Protein AF-A0A2I4G9U3-F1 (afdb_monomer)

Nearest PDB structures (foldseek):
  8tqp-assembly1_F  TM=6.842E-01  e=2.349E-01  Human immunodeficiency virus 1
  6x63-assembly1_z  TM=5.452E-01  e=2.823E-01  Human immunodeficiency virus 1
  9d6d-assembly1_D  TM=4.319E-01  e=2.655E-01  Human immunodeficiency virus type 1 (NEW YORK-5 ISOLATE)
  3j3q-assembly1_gq  TM=4.863E-01  e=4.897E-01  Human immunodeficiency virus 1
  9d6c-assembly1_B  TM=4.439E-01  e=6.650E-01  HIV-1 M:B_HXB2R

Foldseek 3Di:
DVVVVVVVVVVFVVCVVCVLVPDDDPRNVVVVPDDPPPDDGPVRVVVVSCCVPVVVVLPQDDLCVLLVQAADPPHDPVNSVVVSVVNCVSHPDPPVVSSVVSVVNRYDPDD

Mean predicted aligned error: 13.03 Å

InterPro domains:
  IPR005162 Retrotransposon-derived protein PEG10, N-terminal capsid-like domain [PF03732] (18-108)

pLDDT: mean 81.07, std 11.31, range [52.5, 94.19]

Structure (mmCIF, N/CA/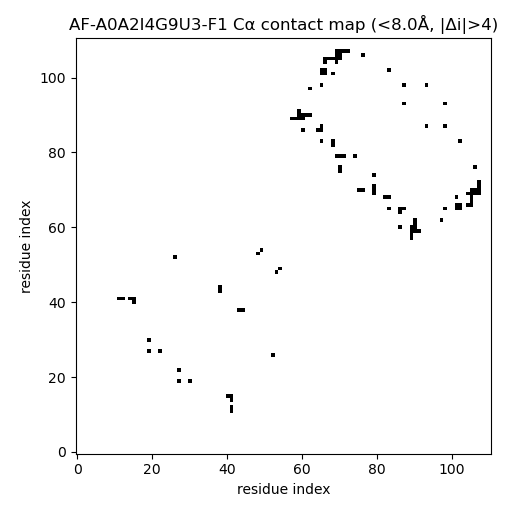C/O backbone):
data_AF-A0A2I4G9U3-F1
#
_entry.id   AF-A0A2I4G9U3-F1
#
loop_
_atom_site.group_PDB
_atom_site.id
_atom_site.type_symbol
_atom_site.label_atom_id
_atom_site.label_alt_id
_atom_site.label_comp_id
_atom_site.label_asym_id
_atom_site.label_entity_id
_atom_site.label_seq_id
_atom_site.pdbx_PDB_ins_code
_atom_site.Cartn_x
_atom_site.Cartn_y
_atom_site.Cartn_z
_atom_site.occupancy
_atom_site.B_iso_or_equiv
_atom_site.auth_seq_id
_atom_site.auth_comp_id
_atom_site.auth_asym_id
_atom_site.auth_atom_id
_atom_site.pdbx_PDB_model_num
ATOM 1 N N . MET A 1 1 ? -19.624 21.978 21.310 1.00 58.69 1 MET A N 1
ATOM 2 C CA . MET A 1 1 ? -18.462 21.106 21.023 1.00 58.69 1 MET A CA 1
ATOM 3 C C . MET A 1 1 ? -18.765 19.656 21.403 1.00 58.69 1 MET A C 1
ATOM 5 O O . MET A 1 1 ? -18.538 18.784 20.578 1.00 58.69 1 MET A O 1
ATOM 9 N N . GLU A 1 2 ? -19.398 19.409 22.556 1.00 61.69 2 GLU A N 1
ATOM 10 C CA . GLU A 1 2 ? -19.791 18.067 23.035 1.00 61.69 2 GLU A CA 1
ATOM 11 C C . GLU A 1 2 ? -20.721 17.279 22.101 1.00 61.69 2 GLU A C 1
ATOM 13 O O . GLU A 1 2 ? -20.438 16.126 21.806 1.00 61.69 2 GLU A O 1
ATOM 18 N N . ALA A 1 3 ? -21.756 17.908 21.530 1.00 63.44 3 ALA A N 1
ATOM 19 C CA . ALA A 1 3 ? -22.688 17.228 20.617 1.00 63.44 3 ALA A CA 1
ATOM 20 C C . ALA A 1 3 ? -22.028 16.648 19.345 1.00 63.44 3 ALA A C 1
ATOM 22 O O . ALA A 1 3 ? -22.567 15.744 18.714 1.00 63.44 3 ALA A O 1
ATOM 23 N N . ARG A 1 4 ? -20.859 17.173 18.942 1.00 62.28 4 ARG A N 1
ATOM 24 C CA . ARG A 1 4 ? -20.091 16.633 17.806 1.00 62.28 4 ARG A CA 1
ATOM 25 C C . ARG A 1 4 ? -19.211 15.459 18.229 1.00 62.28 4 ARG A C 1
ATOM 27 O O . ARG A 1 4 ? -19.021 14.556 17.426 1.00 62.28 4 ARG A O 1
ATOM 34 N N . LEU A 1 5 ? -18.701 15.461 19.461 1.00 64.94 5 LEU A N 1
ATOM 35 C CA . LEU A 1 5 ? -17.899 14.361 20.004 1.00 64.94 5 LEU A CA 1
ATOM 36 C C . LEU A 1 5 ? -18.768 13.113 20.203 1.00 64.94 5 LEU A C 1
ATOM 38 O O . LEU A 1 5 ? -18.422 12.054 19.685 1.00 64.94 5 LEU A O 1
ATOM 42 N N . THR A 1 6 ? -19.955 13.274 20.791 1.00 67.19 6 THR A N 1
ATOM 43 C CA . THR A 1 6 ? -20.912 12.175 20.998 1.00 67.19 6 THR A CA 1
ATOM 44 C C . THR A 1 6 ? -21.411 11.572 19.683 1.00 67.19 6 THR A C 1
ATOM 46 O O . THR A 1 6 ? -21.491 10.355 19.545 1.00 67.19 6 THR A O 1
ATOM 49 N N . ALA A 1 7 ? -21.672 12.394 18.661 1.00 67.38 7 ALA A N 1
ATOM 50 C CA . ALA A 1 7 ? -22.045 11.901 17.333 1.00 67.38 7 ALA A CA 1
ATOM 51 C C . ALA A 1 7 ? -20.917 11.092 16.656 1.00 67.38 7 ALA A C 1
ATOM 53 O O . ALA A 1 7 ? -21.184 10.101 15.975 1.00 67.38 7 ALA A O 1
ATOM 54 N N . MET A 1 8 ? -19.650 11.486 16.846 1.00 64.62 8 MET A N 1
ATOM 55 C CA . MET A 1 8 ? -18.499 10.748 16.311 1.00 64.62 8 MET A CA 1
ATOM 56 C C . MET A 1 8 ? -18.247 9.435 17.061 1.00 64.62 8 MET A C 1
ATOM 58 O O . MET A 1 8 ? -17.865 8.445 16.436 1.00 64.62 8 MET A O 1
ATOM 62 N N . GLU A 1 9 ? -18.479 9.402 18.371 1.00 67.94 9 GLU A N 1
ATOM 63 C CA . GLU A 1 9 ? -18.418 8.179 19.180 1.00 67.94 9 GLU A CA 1
ATOM 64 C C . GLU A 1 9 ? -19.508 7.187 18.767 1.00 67.94 9 GLU A C 1
ATOM 66 O O . GLU A 1 9 ? -19.198 6.026 18.497 1.00 67.94 9 GLU A O 1
ATOM 71 N N . GLN A 1 10 ? -20.743 7.662 18.574 1.00 68.19 10 GLN A N 1
ATOM 72 C CA . GLN A 1 10 ? -21.859 6.846 18.091 1.00 68.19 10 GLN A CA 1
ATOM 73 C C . GLN A 1 10 ? -21.552 6.218 16.720 1.00 68.19 10 GLN A C 1
ATOM 75 O O . GLN A 1 10 ? -21.757 5.023 16.505 1.00 68.19 10 GLN A O 1
ATOM 80 N N . GLN A 1 11 ? -20.999 7.007 15.791 1.00 72.94 11 GLN A N 1
ATOM 81 C CA . GLN A 1 11 ? -20.599 6.538 14.460 1.00 72.94 11 GLN A CA 1
ATOM 82 C C . GLN A 1 11 ? -19.526 5.437 14.544 1.00 72.94 11 GLN A C 1
ATOM 84 O O . GLN A 1 11 ? -19.558 4.466 13.784 1.00 72.94 11 GLN A O 1
ATOM 89 N N . ARG A 1 12 ? -18.570 5.574 15.471 1.00 74.19 12 ARG A N 1
ATOM 90 C CA . ARG A 1 12 ? -17.498 4.592 15.696 1.00 74.19 12 ARG A CA 1
ATOM 91 C C . ARG A 1 12 ? -18.020 3.310 16.334 1.00 74.19 12 ARG A C 1
ATOM 93 O O . ARG A 1 12 ? -17.580 2.230 15.943 1.00 74.19 12 ARG A O 1
ATOM 100 N N . GLU A 1 13 ? -18.969 3.410 17.260 1.00 75.00 13 GLU A N 1
ATOM 101 C CA . GLU A 1 13 ? -19.615 2.242 17.859 1.00 75.00 13 GLU A CA 1
ATOM 102 C C . GLU A 1 13 ? -20.394 1.439 16.806 1.00 75.00 13 GLU A C 1
ATOM 104 O O . GLU A 1 13 ? -20.232 0.218 16.698 1.00 75.00 13 GLU A O 1
ATOM 109 N N . VAL A 1 14 ? -21.176 2.127 15.966 1.00 81.00 14 VAL A N 1
ATOM 110 C CA . VAL A 1 14 ? -21.899 1.507 14.846 1.00 81.00 14 VAL A CA 1
ATOM 111 C C . VAL A 1 14 ? -20.923 0.834 13.878 1.00 81.00 14 VAL A C 1
ATOM 113 O O . VAL A 1 14 ? -21.153 -0.306 13.473 1.00 81.00 14 VAL A O 1
ATOM 116 N N . ALA A 1 15 ? -19.800 1.486 13.558 1.00 77.44 15 ALA A N 1
ATOM 117 C CA . ALA A 1 15 ? -18.767 0.910 12.701 1.00 77.44 15 ALA A CA 1
ATOM 118 C C . ALA A 1 15 ? -18.157 -0.372 13.297 1.00 77.44 15 ALA A C 1
ATOM 120 O O . ALA A 1 15 ? -18.030 -1.362 12.579 1.00 77.44 15 ALA A O 1
ATOM 121 N N . CYS A 1 16 ? -17.849 -0.403 14.599 1.00 76.75 16 CYS A N 1
ATOM 122 C CA . CYS A 1 16 ? -17.360 -1.605 15.288 1.00 76.75 16 CYS A CA 1
ATOM 123 C C . CYS A 1 16 ? -18.340 -2.777 15.196 1.00 76.75 16 CYS A C 1
ATOM 125 O O . CYS A 1 16 ? -17.933 -3.900 14.905 1.00 76.75 16 CYS A O 1
ATOM 127 N N . ARG A 1 17 ? -19.633 -2.526 15.430 1.00 79.69 17 ARG A N 1
ATOM 128 C CA . ARG A 1 17 ? -20.665 -3.575 15.396 1.00 79.69 17 ARG A CA 1
ATOM 129 C C . ARG A 1 17 ? -20.941 -4.067 13.976 1.00 79.69 17 ARG A C 1
ATOM 131 O O . ARG A 1 17 ? -21.197 -5.252 13.779 1.00 79.69 17 ARG A O 1
ATOM 138 N N . ALA A 1 18 ? -20.870 -3.177 12.988 1.00 84.94 18 ALA A N 1
ATOM 139 C CA . ALA A 1 18 ? -21.095 -3.519 11.589 1.00 84.94 18 ALA A CA 1
ATOM 140 C C . ALA A 1 18 ? -19.885 -4.207 10.940 1.00 84.94 18 ALA A C 1
ATOM 142 O O . ALA A 1 18 ? -20.059 -5.014 10.028 1.00 84.94 18 ALA A O 1
ATOM 143 N N . PHE A 1 19 ? -18.663 -3.923 11.402 1.00 83.88 19 PHE A N 1
ATOM 144 C CA . PHE A 1 19 ? -17.429 -4.3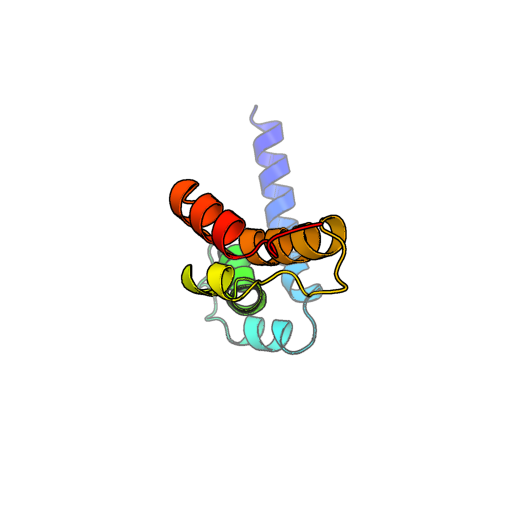92 10.770 1.00 83.88 19 PHE A CA 1
ATOM 145 C C . PHE A 1 19 ? -17.388 -5.909 10.522 1.00 83.88 19 PHE A C 1
ATOM 147 O O . PHE A 1 19 ? -17.173 -6.286 9.368 1.00 83.88 19 PHE A O 1
ATOM 154 N N . PRO A 1 20 ? -17.689 -6.793 11.497 1.00 84.31 20 PRO A N 1
ATOM 155 C CA . PRO A 1 20 ? -17.677 -8.242 11.281 1.00 84.31 20 PRO A CA 1
ATOM 156 C C . PRO A 1 20 ? -18.654 -8.699 10.192 1.00 84.31 20 PRO A C 1
ATOM 158 O O . PRO A 1 20 ? -18.379 -9.668 9.486 1.00 84.31 20 PRO A O 1
ATOM 161 N N . LEU A 1 21 ? -19.773 -7.984 10.021 1.00 87.31 21 LEU A N 1
ATOM 162 C CA . LEU A 1 21 ? -20.803 -8.291 9.025 1.00 87.31 21 LEU A CA 1
ATOM 163 C C . LEU A 1 21 ? -20.3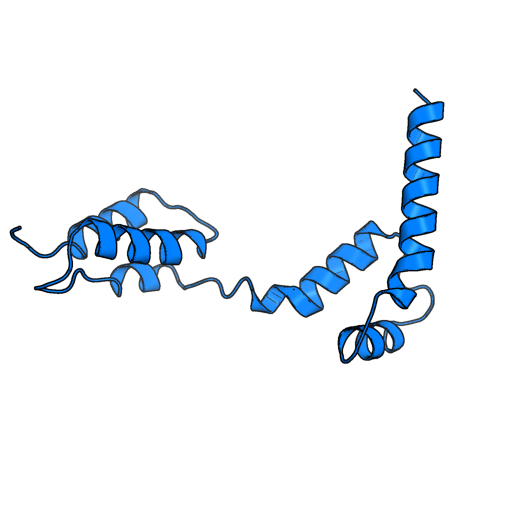35 -7.984 7.597 1.00 87.31 21 LEU A C 1
ATOM 165 O O . LEU A 1 21 ? -20.839 -8.567 6.639 1.00 87.31 21 LEU A O 1
ATOM 169 N N . THR A 1 22 ? -19.361 -7.085 7.444 1.00 86.62 22 THR A N 1
ATOM 170 C CA . THR A 1 22 ? -18.796 -6.731 6.134 1.00 86.62 22 TH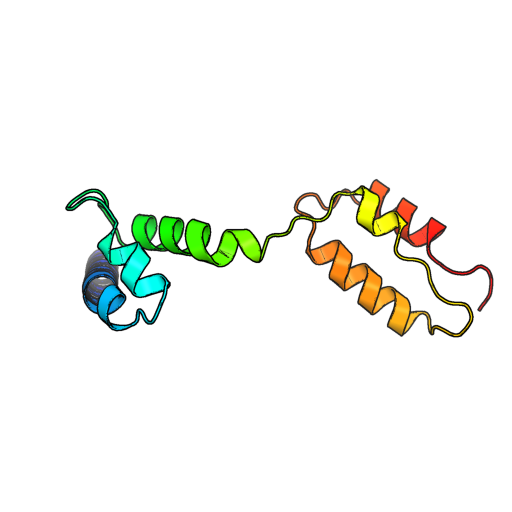R A CA 1
ATOM 171 C C . THR A 1 22 ? -17.717 -7.712 5.662 1.00 86.62 22 THR A C 1
ATOM 173 O O . THR A 1 22 ? -17.377 -7.731 4.476 1.00 86.62 22 THR A O 1
ATOM 176 N N . LEU A 1 23 ? -17.179 -8.546 6.560 1.00 89.56 23 LEU A N 1
ATOM 177 C CA . LEU A 1 23 ? -16.052 -9.427 6.262 1.00 89.56 23 LEU A CA 1
ATOM 178 C C . LEU A 1 23 ? -16.486 -10.686 5.502 1.00 89.56 23 LEU A C 1
ATOM 180 O O . LEU A 1 23 ? -17.453 -11.364 5.850 1.00 89.56 23 LEU A O 1
ATOM 184 N N . LYS A 1 24 ? -15.701 -11.054 4.486 1.00 87.25 24 LYS A N 1
ATOM 185 C CA . LYS A 1 24 ? -15.884 -12.270 3.679 1.00 87.25 24 LYS A CA 1
ATOM 186 C C . LYS A 1 24 ? -14.571 -13.049 3.575 1.00 87.25 24 LYS A C 1
ATOM 188 O O . LYS A 1 24 ? -13.491 -12.470 3.682 1.00 87.25 24 LYS A O 1
ATOM 193 N N . GLY A 1 25 ? -14.662 -14.361 3.351 1.00 90.31 25 GLY A N 1
ATOM 194 C CA . GLY A 1 25 ? -13.498 -15.227 3.121 1.00 90.31 25 GLY A CA 1
ATOM 195 C C . GLY A 1 25 ? -12.444 -15.144 4.232 1.00 90.31 25 GLY A C 1
ATOM 196 O O . GLY A 1 25 ? -12.778 -15.177 5.417 1.00 90.31 25 GLY A O 1
ATOM 197 N N . LEU A 1 26 ? -11.173 -14.999 3.840 1.00 88.25 26 LEU A N 1
ATOM 198 C CA . LEU A 1 26 ? -10.017 -14.965 4.749 1.00 88.25 26 LEU A CA 1
ATOM 199 C C . LEU A 1 26 ? -10.097 -13.855 5.805 1.00 88.25 26 LEU A C 1
ATOM 201 O O . LEU A 1 26 ? -9.640 -14.052 6.925 1.00 88.25 26 LEU A O 1
ATOM 205 N N . ALA A 1 27 ? -10.723 -12.721 5.482 1.00 89.06 27 ALA A N 1
ATOM 206 C CA . ALA A 1 27 ? -10.916 -11.632 6.435 1.00 89.06 27 ALA A CA 1
ATOM 207 C C . ALA A 1 27 ? -11.827 -12.029 7.602 1.00 89.06 27 ALA A C 1
ATOM 209 O O . ALA A 1 27 ? -11.559 -11.671 8.747 1.00 89.06 27 ALA A O 1
ATOM 210 N N . ARG A 1 28 ? -12.875 -12.814 7.327 1.00 90.75 28 ARG A N 1
ATOM 211 C CA . ARG A 1 28 ? -13.797 -13.309 8.356 1.00 90.75 28 ARG A CA 1
ATOM 212 C C . ARG A 1 28 ? -13.138 -14.367 9.242 1.00 90.75 28 ARG A C 1
ATOM 214 O O . ARG A 1 28 ? -13.318 -14.330 10.453 1.00 90.75 28 ARG A O 1
ATOM 221 N N . VAL A 1 29 ? -12.367 -15.278 8.642 1.00 90.38 29 VAL A N 1
ATOM 222 C CA . VAL A 1 29 ? -11.611 -16.308 9.379 1.00 90.38 29 VAL A CA 1
ATOM 223 C C . VAL A 1 29 ? -10.574 -15.660 10.295 1.00 90.38 29 VAL A C 1
ATOM 225 O O . VAL A 1 29 ? -10.517 -15.984 11.475 1.00 90.38 29 VAL A O 1
ATOM 228 N N . TRP A 1 30 ? -9.814 -14.692 9.775 1.00 91.31 30 TRP A N 1
ATOM 229 C CA . TRP A 1 30 ? -8.856 -13.922 10.565 1.00 91.31 30 TRP A CA 1
ATOM 230 C C . TRP A 1 30 ? -9.524 -13.209 11.740 1.00 91.31 30 TRP A C 1
ATOM 232 O O . TRP A 1 30 ? -9.067 -13.349 12.870 1.00 91.31 30 TRP A O 1
ATOM 242 N N . PHE A 1 31 ? -10.633 -12.502 11.506 1.00 88.94 31 PHE A N 1
ATOM 243 C CA . PHE A 1 31 ? -11.329 -11.795 12.579 1.00 88.94 31 PHE A CA 1
ATOM 244 C C . PHE A 1 31 ? -11.815 -12.752 13.680 1.00 88.94 31 PHE A C 1
ATOM 246 O O . PHE A 1 31 ? -11.715 -12.428 14.857 1.00 88.94 31 PHE A O 1
ATOM 253 N N . GLY A 1 32 ? -12.272 -13.956 13.315 1.00 88.81 32 GLY A N 1
ATOM 254 C CA . GLY A 1 32 ? -12.646 -14.996 14.281 1.00 88.81 32 GLY A CA 1
ATOM 255 C C . GLY A 1 32 ? -11.471 -15.628 15.039 1.00 88.81 32 GLY A C 1
ATOM 256 O O . GLY A 1 32 ? -11.699 -16.286 16.047 1.00 88.81 32 GLY A O 1
ATOM 257 N N . SER A 1 33 ? -10.233 -15.437 14.575 1.00 89.56 33 SER A N 1
ATOM 258 C CA . SER A 1 33 ? -9.020 -15.928 15.248 1.00 89.56 33 SER A CA 1
ATOM 259 C C . SER A 1 33 ? -8.452 -14.952 16.285 1.00 89.56 33 SER A C 1
ATOM 261 O O . SER A 1 33 ? -7.543 -15.311 17.030 1.00 89.56 33 SER A O 1
ATOM 263 N N . LEU A 1 34 ? -8.971 -13.721 16.332 1.00 89.25 34 LEU A N 1
ATOM 264 C CA . LEU A 1 34 ? -8.544 -12.707 17.291 1.00 89.25 34 LEU A CA 1
ATOM 265 C C . LEU A 1 34 ? -8.970 -13.097 18.711 1.00 89.25 34 LEU A C 1
ATOM 267 O O . LEU A 1 34 ? -10.081 -13.583 18.933 1.00 89.25 34 LEU A O 1
ATOM 271 N N . THR A 1 35 ? -8.094 -12.848 19.683 1.00 88.94 35 THR A N 1
ATOM 272 C CA . THR A 1 35 ? -8.389 -13.111 21.092 1.00 88.94 35 THR A CA 1
ATOM 273 C C . THR A 1 35 ? -9.596 -12.274 21.542 1.00 88.94 35 THR A C 1
ATOM 275 O O . THR A 1 35 ? -9.625 -11.060 21.329 1.00 88.94 35 THR A O 1
ATOM 278 N N . PRO A 1 36 ? -10.609 -12.873 22.193 1.00 85.00 36 PRO A N 1
ATOM 279 C CA . PRO A 1 36 ? -11.746 -12.114 22.697 1.00 85.00 36 PRO A CA 1
ATOM 280 C C . PRO A 1 36 ? -11.299 -10.997 23.647 1.00 85.00 36 PRO A C 1
ATOM 282 O O . PRO A 1 36 ? -10.505 -11.243 24.553 1.00 85.00 36 PRO A O 1
ATOM 285 N N . ARG A 1 37 ? -11.862 -9.793 23.480 1.00 82.38 37 ARG A N 1
ATOM 286 C CA . ARG A 1 37 ? -11.540 -8.588 24.276 1.00 82.38 37 ARG A CA 1
ATOM 287 C C . ARG A 1 37 ? -10.097 -8.079 24.124 1.00 82.38 37 ARG A C 1
ATOM 289 O O . ARG A 1 37 ? -9.617 -7.389 25.009 1.00 82.38 37 ARG A O 1
ATOM 296 N N . SER A 1 38 ? -9.407 -8.402 23.029 1.00 84.12 38 SER A N 1
ATOM 297 C CA . SER A 1 38 ? -8.059 -7.876 22.754 1.00 84.12 38 SER A CA 1
ATOM 298 C C . SER A 1 38 ? -8.036 -6.594 21.917 1.00 84.12 38 SER A C 1
ATOM 300 O O . SER A 1 38 ? -6.982 -6.241 21.403 1.00 84.12 38 SER A O 1
ATOM 302 N N . ILE A 1 39 ? -9.192 -5.983 21.657 1.00 84.25 39 ILE A N 1
ATOM 303 C CA . ILE A 1 39 ? -9.322 -4.794 20.812 1.00 84.25 39 ILE A CA 1
ATOM 304 C C . ILE A 1 39 ? -10.227 -3.816 21.541 1.00 84.25 39 ILE A C 1
ATOM 306 O O . ILE A 1 39 ? -11.412 -4.100 21.735 1.00 84.25 39 ILE A O 1
ATOM 310 N N . ASP A 1 40 ? -9.673 -2.659 21.876 1.00 82.75 40 ASP A N 1
ATOM 311 C CA . ASP A 1 40 ? -10.339 -1.660 22.710 1.00 82.75 40 ASP A CA 1
ATOM 312 C C . ASP A 1 40 ? -11.015 -0.565 21.875 1.00 82.75 40 ASP A C 1
ATOM 314 O O . ASP A 1 40 ? -11.812 0.227 22.380 1.00 82.75 40 ASP A O 1
ATOM 318 N N . SER A 1 41 ? -10.727 -0.497 20.568 1.00 83.44 41 SER A N 1
ATOM 319 C CA . SER A 1 41 ? -11.323 0.510 19.688 1.00 83.44 41 SER A CA 1
ATOM 320 C C . SER A 1 41 ? -11.414 0.097 18.218 1.00 83.44 41 SER A C 1
ATOM 322 O O . SER A 1 41 ? -10.632 -0.707 17.710 1.00 83.44 41 SER A O 1
ATOM 324 N N . PHE A 1 42 ? -12.319 0.753 17.480 1.00 83.00 42 PHE A N 1
ATOM 325 C CA . PHE A 1 42 ? -12.384 0.626 16.020 1.00 83.00 42 PHE A CA 1
ATOM 326 C C . PHE A 1 42 ? -11.064 1.016 15.339 1.00 83.00 42 PHE A C 1
ATOM 328 O O . PHE A 1 42 ? -10.704 0.453 14.310 1.00 83.00 42 PHE A O 1
ATOM 335 N N . GLY A 1 43 ? -10.343 1.996 15.896 1.00 85.12 43 GLY A N 1
ATOM 336 C CA . GLY A 1 43 ? -9.067 2.451 15.342 1.00 85.12 43 GLY A CA 1
ATOM 337 C C . GLY A 1 43 ? -7.994 1.365 15.400 1.00 85.12 43 GLY A C 1
ATOM 338 O O . GLY A 1 43 ? -7.284 1.147 14.421 1.00 85.12 43 GLY A O 1
ATOM 339 N N . GLU A 1 44 ? -7.927 0.645 16.517 1.00 86.25 44 GLU A N 1
ATOM 340 C CA . GLU A 1 44 ? -7.036 -0.502 16.690 1.00 86.25 44 GLU A CA 1
ATOM 341 C C . GLU A 1 44 ? -7.418 -1.656 15.755 1.00 86.25 44 GLU A C 1
ATOM 343 O O . GLU A 1 44 ? -6.562 -2.181 15.040 1.00 86.25 44 GLU A O 1
ATOM 348 N N . LEU A 1 45 ? -8.716 -1.972 15.660 1.00 87.06 45 LEU A N 1
ATOM 349 C CA . LEU A 1 45 ? -9.231 -2.968 14.719 1.00 87.06 45 LEU A CA 1
ATOM 350 C C . LEU A 1 45 ? -8.865 -2.641 13.269 1.00 87.06 45 LEU A C 1
ATOM 352 O O . LEU A 1 45 ? -8.394 -3.507 12.529 1.00 87.06 45 LEU A O 1
ATOM 356 N N . ALA A 1 46 ? -9.069 -1.387 12.864 1.00 85.81 46 ALA A N 1
ATOM 357 C CA . ALA A 1 46 ? -8.708 -0.916 11.539 1.00 85.81 46 ALA A CA 1
ATOM 358 C C . ALA A 1 46 ? -7.199 -1.066 11.316 1.00 85.81 46 ALA A C 1
ATOM 360 O O . ALA A 1 46 ? -6.794 -1.634 10.309 1.00 85.81 46 ALA A O 1
ATOM 361 N N . CYS A 1 47 ? -6.357 -0.646 12.263 1.00 85.81 47 CYS A N 1
ATOM 362 C CA . CYS A 1 47 ? -4.904 -0.782 12.147 1.00 85.81 47 CYS A CA 1
ATOM 363 C C . CYS A 1 47 ? -4.463 -2.246 11.959 1.00 85.81 47 CYS A C 1
ATOM 365 O O . CYS A 1 47 ? -3.684 -2.547 11.048 1.00 85.81 47 CYS A O 1
ATOM 367 N N . LEU A 1 48 ? -5.011 -3.169 12.755 1.00 88.44 48 LEU A N 1
ATOM 368 C CA . LEU A 1 48 ? -4.742 -4.604 12.645 1.00 88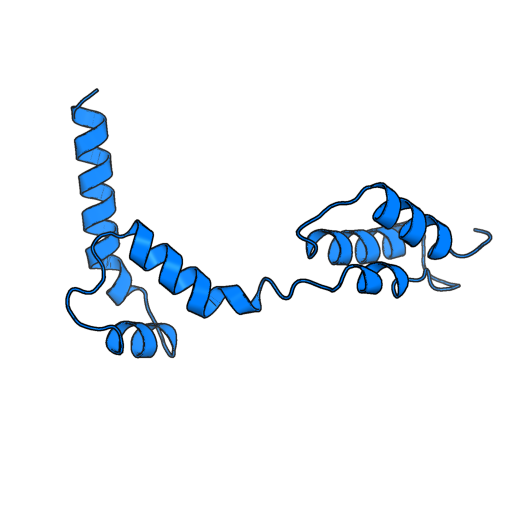.44 48 LEU A CA 1
ATOM 369 C C . LEU A 1 48 ? -5.205 -5.171 11.301 1.00 88.44 48 LEU A C 1
ATOM 371 O O . LEU A 1 48 ? -4.451 -5.882 10.640 1.00 88.44 48 LEU A O 1
ATOM 375 N N . PHE A 1 49 ? -6.408 -4.809 10.854 1.00 87.19 49 PHE A N 1
ATOM 376 C CA . PHE A 1 49 ? -6.941 -5.240 9.565 1.00 87.19 49 PHE A CA 1
ATOM 377 C C . PHE A 1 49 ? -6.083 -4.740 8.396 1.00 87.19 49 PHE A C 1
ATOM 379 O O . PHE A 1 49 ? -5.738 -5.503 7.492 1.00 87.19 49 PHE A O 1
ATOM 386 N N . LEU A 1 50 ? -5.694 -3.463 8.419 1.00 85.56 50 LEU A N 1
ATOM 387 C CA . LEU A 1 50 ? -4.823 -2.871 7.408 1.00 85.56 50 LEU A CA 1
ATOM 388 C C . LEU A 1 50 ? -3.424 -3.500 7.440 1.00 85.56 50 LEU A C 1
ATOM 390 O O . LEU A 1 50 ? -2.842 -3.741 6.386 1.00 85.56 50 LEU A O 1
ATOM 394 N N . THR A 1 51 ? -2.897 -3.836 8.613 1.00 84.62 51 THR A N 1
ATOM 395 C CA . THR A 1 51 ? -1.619 -4.551 8.726 1.00 84.62 51 THR A CA 1
ATOM 396 C C . THR A 1 51 ? -1.736 -5.960 8.151 1.00 84.62 51 THR A C 1
ATOM 398 O O . THR A 1 51 ? -0.947 -6.336 7.293 1.00 84.62 51 THR A O 1
ATOM 401 N N . GLN A 1 52 ? -2.766 -6.718 8.519 1.00 85.75 52 GLN A N 1
ATOM 402 C CA . GLN A 1 52 ? -2.951 -8.091 8.052 1.00 85.75 52 GLN A CA 1
ATOM 403 C C . GLN A 1 52 ? -3.193 -8.177 6.535 1.00 85.75 52 GLN A C 1
ATOM 405 O O . GLN A 1 52 ? -2.617 -9.028 5.859 1.00 85.75 52 GLN A O 1
ATOM 410 N N . PHE A 1 53 ? -4.054 -7.310 5.992 1.00 81.50 53 PHE A N 1
ATOM 411 C CA . PHE A 1 53 ? -4.546 -7.425 4.613 1.00 81.50 53 PHE A CA 1
ATOM 412 C C . PHE A 1 53 ? -3.965 -6.392 3.646 1.00 81.50 53 PHE A C 1
ATOM 414 O O . PHE A 1 53 ? -4.059 -6.580 2.433 1.00 81.50 53 PHE A O 1
ATOM 421 N N . MET A 1 54 ? -3.349 -5.314 4.139 1.00 75.19 54 MET A N 1
ATOM 422 C CA . MET A 1 54 ? -2.693 -4.306 3.297 1.00 75.19 54 MET A CA 1
ATOM 423 C C . MET A 1 54 ? -1.176 -4.223 3.470 1.00 75.19 54 MET A C 1
ATOM 425 O O . MET A 1 54 ? -0.549 -3.543 2.654 1.00 75.19 54 MET A O 1
ATOM 429 N N . ALA A 1 55 ? -0.546 -4.946 4.408 1.00 59.22 55 ALA A N 1
ATOM 430 C CA . ALA A 1 55 ? 0.922 -5.041 4.433 1.00 59.22 55 ALA A CA 1
ATOM 431 C C . ALA A 1 55 ? 1.493 -5.602 3.117 1.00 59.22 55 ALA A C 1
ATOM 433 O O . ALA A 1 55 ? 2.596 -5.239 2.719 1.00 59.22 55 ALA A O 1
ATOM 434 N N . SER A 1 56 ? 0.712 -6.390 2.370 1.00 52.50 56 SER A N 1
ATOM 435 C CA . SER A 1 56 ? 1.074 -6.868 1.030 1.00 52.50 56 SER A CA 1
ATOM 436 C C . SER A 1 56 ? 1.005 -5.795 -0.067 1.00 52.50 56 SER A C 1
ATOM 438 O O . SER A 1 56 ? 1.652 -5.956 -1.100 1.00 52.50 56 SER A O 1
ATOM 440 N N . ARG A 1 57 ? 0.266 -4.690 0.132 1.00 52.66 57 ARG A N 1
ATOM 441 C CA . ARG A 1 57 ? 0.193 -3.566 -0.825 1.00 52.66 57 ARG A CA 1
ATOM 442 C C . ARG A 1 57 ? 1.299 -2.535 -0.638 1.00 52.66 57 ARG A C 1
ATOM 444 O O . ARG A 1 57 ? 1.599 -1.801 -1.571 1.00 52.66 57 ARG A O 1
ATOM 451 N N . ARG A 1 58 ? 1.963 -2.534 0.517 1.00 55.06 58 ARG A N 1
ATOM 452 C CA . ARG A 1 58 ? 3.256 -1.869 0.717 1.00 55.06 58 ARG A CA 1
ATOM 453 C C . ARG A 1 58 ? 4.394 -2.862 0.490 1.00 55.06 58 ARG A C 1
ATOM 455 O O . ARG A 1 58 ? 5.273 -2.997 1.340 1.00 55.06 58 ARG A O 1
ATOM 462 N N . ARG A 1 59 ? 4.423 -3.546 -0.663 1.00 54.25 59 ARG A N 1
ATOM 463 C CA . ARG A 1 59 ? 5.703 -4.074 -1.158 1.00 54.25 59 ARG A CA 1
ATOM 464 C C . ARG A 1 59 ? 6.581 -2.866 -1.465 1.00 54.25 59 ARG A C 1
ATOM 466 O O . ARG A 1 59 ? 6.539 -2.310 -2.553 1.00 54.25 59 ARG A O 1
ATOM 473 N N . ARG A 1 60 ? 7.281 -2.419 -0.428 1.00 62.91 60 ARG A N 1
ATOM 474 C CA . ARG A 1 60 ? 8.281 -1.366 -0.464 1.00 62.91 60 ARG A CA 1
ATOM 475 C C . ARG A 1 60 ? 9.395 -1.877 -1.363 1.00 62.91 60 ARG A C 1
ATOM 477 O O . ARG A 1 60 ? 10.089 -2.826 -0.994 1.00 62.91 60 ARG A O 1
ATOM 484 N N . GLY A 1 61 ? 9.517 -1.302 -2.552 1.00 63.97 61 GLY A N 1
ATOM 485 C CA . GLY A 1 61 ? 10.674 -1.548 -3.397 1.00 63.97 61 GLY A CA 1
ATOM 486 C C . GLY A 1 61 ? 11.934 -1.064 -2.670 1.00 63.97 61 GLY A C 1
ATOM 487 O O . GLY A 1 61 ? 11.910 0.016 -2.068 1.00 63.97 61 GLY A O 1
ATOM 488 N N . PRO A 1 62 ? 13.038 -1.831 -2.661 1.00 71.81 62 PRO A N 1
ATOM 489 C CA . PRO A 1 62 ? 14.335 -1.300 -2.260 1.00 71.81 62 PRO A CA 1
ATOM 490 C C . PRO A 1 62 ? 14.652 -0.045 -3.077 1.00 71.81 62 PRO A C 1
ATOM 492 O O . PRO A 1 62 ? 14.335 -0.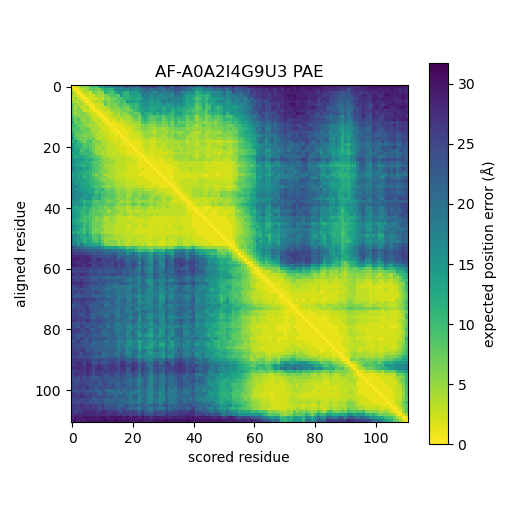005 -4.257 1.00 71.81 62 PRO A O 1
ATOM 495 N N . LYS A 1 63 ? 15.362 0.946 -2.523 1.00 72.56 63 LYS A N 1
ATOM 496 C CA . LYS A 1 63 ? 15.749 2.153 -3.292 1.00 72.56 63 LYS A CA 1
ATOM 497 C C . LYS A 1 63 ? 16.515 1.841 -4.585 1.00 72.56 63 LYS A C 1
ATOM 499 O O . LYS A 1 63 ? 16.477 2.616 -5.535 1.00 72.56 63 LYS A O 1
ATOM 504 N N . ALA A 1 64 ? 17.184 0.689 -4.616 1.00 79.44 64 ALA A N 1
ATOM 505 C CA . ALA A 1 64 ? 17.862 0.159 -5.788 1.00 79.44 64 ALA A CA 1
ATOM 506 C C . ALA A 1 64 ? 16.911 -0.187 -6.955 1.00 79.44 64 ALA A C 1
ATOM 508 O O . ALA A 1 64 ? 17.367 -0.219 -8.095 1.00 79.44 64 ALA A O 1
ATOM 509 N N . SER A 1 65 ? 15.611 -0.407 -6.715 1.00 83.38 65 SER A N 1
ATOM 510 C CA . SER A 1 65 ? 14.650 -0.771 -7.765 1.00 83.38 65 SER A CA 1
ATOM 511 C C . SER A 1 65 ? 14.467 0.342 -8.797 1.00 83.38 65 SER A C 1
ATOM 513 O O . SER A 1 65 ? 14.366 0.046 -9.985 1.00 83.38 65 SER A O 1
ATOM 515 N N . LEU A 1 66 ? 14.565 1.619 -8.403 1.00 86.88 66 LEU A N 1
ATOM 516 C CA . LEU A 1 66 ? 14.521 2.744 -9.349 1.00 86.88 66 LEU A CA 1
ATOM 517 C C . LEU A 1 66 ? 15.631 2.691 -10.401 1.00 86.88 66 LEU A C 1
ATOM 519 O O . LEU A 1 66 ? 15.403 3.066 -11.546 1.00 86.88 66 LEU A O 1
ATOM 523 N N . PHE A 1 67 ? 16.820 2.200 -10.042 1.00 88.62 67 PHE A N 1
ATOM 524 C CA . PHE A 1 67 ? 17.951 2.116 -10.972 1.00 88.62 67 PHE A CA 1
ATOM 525 C C . PHE A 1 67 ? 17.761 1.037 -12.041 1.00 88.62 67 PHE A C 1
ATOM 527 O O . PHE A 1 67 ? 18.448 1.069 -13.066 1.00 88.62 67 PHE A O 1
ATOM 534 N N . THR A 1 68 ? 16.831 0.106 -11.816 1.00 89.38 68 THR A N 1
ATOM 535 C CA . THR A 1 68 ? 16.472 -0.939 -12.785 1.00 89.38 68 THR A CA 1
ATOM 536 C C . THR A 1 68 ? 15.517 -0.430 -13.865 1.00 89.38 68 THR A C 1
ATOM 538 O O . THR A 1 68 ? 15.401 -1.048 -14.922 1.00 89.38 68 THR A O 1
ATOM 541 N N . ILE A 1 69 ? 14.864 0.717 -13.644 1.00 91.06 69 ILE A N 1
ATOM 542 C CA . ILE A 1 69 ? 13.967 1.326 -14.623 1.00 91.06 69 ILE A CA 1
ATOM 543 C C . ILE A 1 69 ? 14.807 2.103 -15.637 1.00 91.06 69 ILE A C 1
ATOM 545 O O . ILE A 1 69 ? 15.284 3.203 -15.366 1.00 91.06 69 ILE A O 1
ATOM 549 N N . LYS A 1 70 ? 14.991 1.510 -16.817 1.00 92.62 70 LYS A N 1
ATOM 550 C CA . LYS A 1 70 ? 15.623 2.142 -17.981 1.00 92.62 70 LYS A CA 1
ATOM 551 C C . LYS A 1 70 ? 14.580 2.420 -19.057 1.00 92.62 70 LYS A C 1
ATOM 553 O O . LYS A 1 70 ? 13.638 1.634 -19.216 1.00 92.62 70 LYS A O 1
ATOM 558 N N . GLN A 1 71 ? 14.745 3.529 -19.764 1.00 93.56 71 GLN A N 1
ATOM 559 C CA . GLN A 1 71 ? 13.998 3.829 -20.976 1.00 93.56 71 GLN A CA 1
ATOM 560 C C . GLN A 1 71 ? 14.407 2.833 -22.064 1.00 93.56 71 GLN A C 1
ATOM 562 O O . GLN A 1 71 ? 15.598 2.605 -22.276 1.00 93.56 71 GLN A O 1
ATOM 567 N N . GLY A 1 72 ? 13.422 2.206 -22.706 1.00 90.81 72 GLY A N 1
ATOM 568 C CA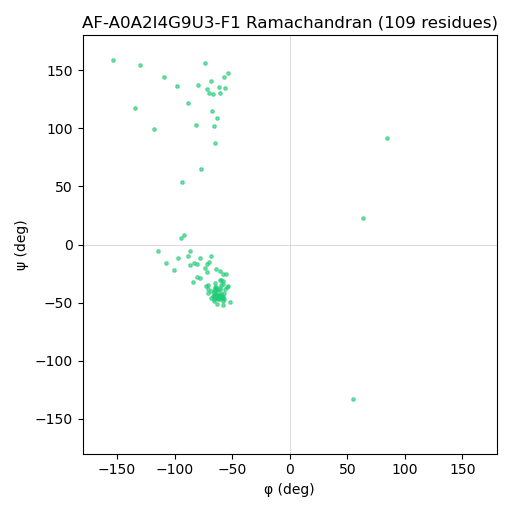 . GLY A 1 72 ? 13.666 1.371 -23.885 1.00 90.81 72 GLY A CA 1
ATOM 569 C C . GLY A 1 72 ? 13.990 2.214 -25.121 1.00 90.81 72 GLY A C 1
ATOM 570 O O . GLY A 1 72 ? 13.573 3.366 -25.196 1.00 90.81 72 GLY A O 1
ATOM 571 N N . GLU A 1 73 ? 14.687 1.634 -26.097 1.00 87.81 73 GLU A N 1
ATOM 572 C CA . GLU A 1 73 ? 15.097 2.321 -27.335 1.00 87.81 73 GLU A CA 1
ATOM 573 C C . GLU A 1 73 ? 13.897 2.899 -28.113 1.00 87.81 73 GLU A C 1
ATOM 575 O O . GLU A 1 73 ? 13.921 4.059 -28.514 1.00 87.81 73 GLU A O 1
ATOM 580 N N . ASP A 1 74 ? 12.797 2.145 -28.198 1.00 90.19 74 ASP A N 1
ATOM 581 C CA . ASP A 1 74 ? 11.544 2.570 -28.846 1.00 90.19 74 ASP A CA 1
ATOM 582 C C . ASP A 1 74 ? 10.516 3.169 -27.867 1.00 90.19 74 ASP A C 1
ATOM 584 O O . ASP A 1 74 ? 9.357 3.428 -28.210 1.00 90.19 74 ASP A O 1
ATOM 588 N N . GLU A 1 75 ? 10.890 3.354 -26.600 1.00 91.31 75 GLU A N 1
ATOM 589 C CA . GLU A 1 75 ? 9.968 3.842 -25.585 1.00 91.31 75 GLU A CA 1
ATOM 590 C C . GLU A 1 75 ? 9.958 5.371 -25.539 1.00 91.31 75 GLU A C 1
ATOM 592 O O . GLU A 1 75 ? 10.954 6.025 -25.220 1.00 91.31 75 GLU A O 1
ATOM 597 N N . SER A 1 76 ? 8.780 5.961 -25.754 1.00 93.00 76 SER A N 1
ATOM 598 C CA . SER A 1 76 ? 8.604 7.400 -25.544 1.00 93.00 76 SER A CA 1
ATOM 599 C C . SER A 1 76 ? 8.964 7.811 -24.111 1.00 93.00 76 SER A C 1
ATOM 601 O O . SER A 1 76 ? 8.615 7.131 -23.140 1.00 93.00 76 SER A O 1
ATOM 603 N N . LEU A 1 77 ? 9.550 9.000 -23.957 1.00 91.62 77 LEU A N 1
ATOM 604 C CA . LEU A 1 77 ? 9.895 9.553 -22.644 1.00 91.62 77 LEU A CA 1
ATOM 605 C C . LEU A 1 77 ? 8.690 9.586 -21.686 1.00 91.62 77 LEU A C 1
ATOM 607 O O . LEU A 1 77 ? 8.823 9.329 -20.492 1.00 91.62 77 LEU A O 1
ATOM 611 N N . LYS A 1 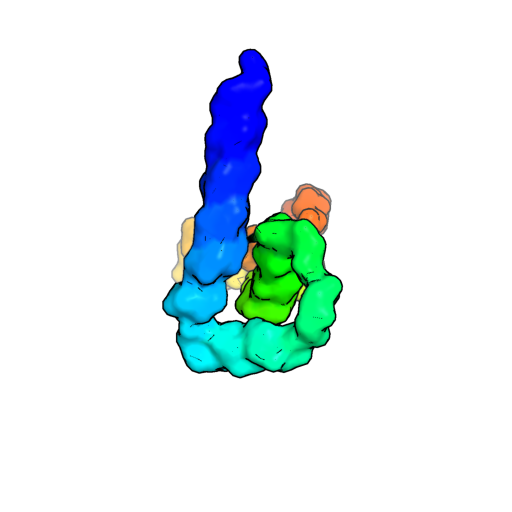78 ? 7.486 9.850 -22.209 1.00 93.31 78 LYS A N 1
ATOM 612 C CA . LYS A 1 78 ? 6.242 9.856 -21.425 1.00 93.31 78 LYS A CA 1
ATOM 613 C C . LYS A 1 78 ? 5.911 8.475 -20.848 1.00 93.31 78 LYS A C 1
ATOM 615 O O . LYS A 1 78 ? 5.511 8.387 -19.686 1.00 93.31 78 LYS A O 1
ATOM 620 N N . ALA A 1 79 ? 6.063 7.415 -21.642 1.00 93.44 79 ALA A N 1
ATOM 621 C CA . ALA A 1 79 ? 5.828 6.045 -21.191 1.00 93.44 79 ALA A CA 1
ATOM 622 C C . ALA A 1 79 ? 6.853 5.636 -20.121 1.00 93.44 79 ALA A C 1
ATOM 624 O O . ALA A 1 79 ? 6.462 5.158 -19.052 1.00 93.44 79 ALA A O 1
ATOM 625 N N . TYR A 1 80 ? 8.127 5.969 -20.340 1.00 94.19 80 TYR A N 1
ATOM 626 C CA . TYR A 1 80 ? 9.188 5.769 -19.354 1.00 94.19 80 TYR A CA 1
ATOM 627 C C . TYR A 1 80 ? 8.889 6.490 -18.030 1.00 94.19 80 TYR A C 1
ATOM 629 O O . TYR A 1 80 ? 8.869 5.861 -16.970 1.00 94.19 80 TYR A O 1
ATOM 637 N N . LEU A 1 81 ? 8.574 7.791 -18.076 1.00 93.75 81 LEU A N 1
ATOM 638 C CA . LEU A 1 81 ? 8.259 8.589 -16.885 1.00 93.75 81 LEU A CA 1
ATOM 639 C C . LEU A 1 81 ? 7.033 8.059 -16.134 1.00 93.75 81 LEU A C 1
ATOM 641 O O . LEU A 1 81 ? 6.961 8.189 -14.911 1.00 93.75 81 LEU A O 1
ATOM 645 N N . SER A 1 82 ? 6.071 7.452 -16.834 1.00 93.75 82 SER A N 1
ATOM 646 C CA . SER A 1 82 ? 4.924 6.798 -16.200 1.00 93.75 82 SER A CA 1
ATOM 647 C C . SER A 1 82 ? 5.356 5.576 -15.381 1.00 93.75 82 SER A C 1
ATOM 649 O O . SER A 1 82 ? 4.975 5.461 -14.212 1.00 93.75 82 SER A O 1
ATOM 651 N N . ARG A 1 83 ? 6.212 4.707 -15.940 1.00 93.06 83 ARG A N 1
ATOM 652 C CA . ARG A 1 83 ? 6.771 3.545 -15.221 1.00 93.06 83 ARG A CA 1
ATOM 653 C C . ARG A 1 83 ? 7.652 3.976 -14.052 1.00 93.06 83 ARG A C 1
ATOM 655 O O . ARG A 1 83 ? 7.471 3.483 -12.940 1.00 93.06 83 ARG A O 1
ATOM 662 N N . PHE A 1 84 ? 8.539 4.940 -14.284 1.00 91.19 84 PHE A N 1
ATOM 663 C CA . PHE A 1 84 ? 9.433 5.483 -13.264 1.00 91.19 84 PHE A CA 1
ATOM 664 C C . PHE A 1 84 ? 8.654 6.079 -12.084 1.00 91.19 84 PHE A C 1
ATOM 666 O O . PHE A 1 84 ? 8.940 5.773 -10.928 1.00 91.19 84 PHE A O 1
ATOM 673 N N . ASN A 1 85 ? 7.612 6.878 -12.350 1.00 89.62 85 ASN A N 1
ATOM 674 C CA . ASN A 1 85 ? 6.770 7.436 -11.291 1.00 89.62 85 ASN A CA 1
ATOM 675 C C . ASN A 1 85 ? 5.992 6.364 -10.531 1.00 89.62 85 ASN A C 1
ATOM 677 O O . ASN A 1 85 ? 5.869 6.461 -9.313 1.00 89.62 85 ASN A O 1
ATOM 681 N N . LYS A 1 86 ? 5.485 5.340 -11.221 1.00 88.25 86 LYS A N 1
ATOM 682 C CA . LYS A 1 86 ? 4.777 4.234 -10.573 1.00 88.25 86 LYS A CA 1
ATOM 683 C C . LYS A 1 86 ? 5.674 3.502 -9.573 1.00 88.25 86 LYS A C 1
ATOM 685 O O . LYS A 1 86 ? 5.226 3.247 -8.461 1.00 88.25 86 LYS A O 1
ATOM 690 N N . GLU A 1 87 ? 6.923 3.227 -9.944 1.00 86.75 87 GLU A N 1
ATOM 691 C CA . GLU A 1 87 ? 7.908 2.608 -9.049 1.00 86.75 87 GLU A CA 1
ATOM 692 C C . GLU A 1 87 ? 8.277 3.552 -7.895 1.00 86.75 87 GLU A C 1
ATOM 694 O O . GLU A 1 87 ? 8.245 3.152 -6.731 1.00 86.75 87 GLU A O 1
ATOM 699 N N . ARG A 1 88 ? 8.507 4.841 -8.186 1.00 84.50 88 ARG A N 1
ATOM 700 C CA . ARG A 1 88 ? 8.811 5.871 -7.177 1.00 84.50 88 ARG A CA 1
ATOM 701 C C . ARG A 1 88 ? 7.739 5.981 -6.089 1.00 84.50 88 ARG A C 1
ATOM 703 O O . ARG A 1 88 ? 8.077 6.158 -4.923 1.00 84.50 88 ARG A O 1
ATOM 710 N N . MET A 1 89 ? 6.460 5.842 -6.439 1.00 81.88 89 MET A N 1
ATOM 711 C CA . MET A 1 89 ? 5.345 5.908 -5.479 1.00 81.88 89 MET A CA 1
ATOM 712 C C . MET A 1 89 ? 5.293 4.719 -4.504 1.00 81.88 89 MET A C 1
ATOM 714 O O . MET A 1 89 ? 4.536 4.758 -3.536 1.00 81.88 89 MET A O 1
ATOM 718 N N . THR A 1 90 ? 6.087 3.667 -4.728 1.00 77.44 90 THR A N 1
ATOM 719 C CA . THR A 1 90 ? 6.194 2.522 -3.807 1.00 77.44 90 THR A CA 1
ATOM 720 C C . THR A 1 90 ? 7.229 2.730 -2.693 1.00 77.44 90 THR A C 1
ATOM 722 O O . THR A 1 90 ? 7.326 1.901 -1.782 1.00 77.44 90 THR A O 1
ATOM 725 N N . MET A 1 91 ? 7.988 3.833 -2.733 1.00 72.50 91 MET A N 1
ATOM 726 C CA . MET A 1 91 ? 9.082 4.136 -1.805 1.00 72.50 91 MET A CA 1
ATOM 727 C C . MET A 1 91 ? 8.637 5.082 -0.678 1.00 72.50 91 MET A C 1
ATOM 729 O O . MET A 1 91 ? 7.955 6.071 -0.923 1.00 72.50 91 MET A O 1
ATOM 733 N N . ASP A 1 92 ? 9.051 4.780 0.559 1.00 61.16 92 ASP A N 1
ATOM 734 C CA . ASP A 1 92 ? 8.691 5.526 1.788 1.00 61.16 92 ASP A CA 1
ATOM 735 C C . ASP A 1 92 ? 9.545 6.797 1.976 1.00 61.16 92 ASP A C 1
ATOM 737 O O . ASP A 1 92 ? 9.109 7.779 2.565 1.00 61.16 92 ASP A O 1
ATOM 741 N N . ASP A 1 93 ? 10.771 6.779 1.443 1.00 63.84 93 ASP A N 1
ATOM 742 C CA . ASP A 1 93 ? 11.754 7.858 1.544 1.00 63.84 93 ASP A CA 1
ATOM 743 C C . ASP A 1 93 ? 12.067 8.390 0.143 1.00 63.84 93 ASP A C 1
ATOM 745 O O . ASP A 1 93 ? 12.840 7.791 -0.616 1.00 63.84 93 ASP A O 1
ATOM 749 N N . GLN A 1 94 ? 11.431 9.507 -0.213 1.00 64.06 94 GLN A N 1
ATOM 750 C CA . GLN A 1 94 ? 11.677 10.235 -1.456 1.00 64.06 94 GLN A CA 1
ATOM 751 C C . GLN A 1 94 ? 12.970 11.044 -1.331 1.00 64.06 94 GLN A C 1
ATOM 753 O O . GLN A 1 94 ? 12.965 12.271 -1.355 1.00 64.06 94 GLN A O 1
ATOM 758 N N . ASN A 1 95 ? 14.103 10.358 -1.191 1.00 78.19 95 ASN A N 1
ATOM 759 C CA . ASN A 1 95 ? 15.392 11.024 -1.277 1.00 78.19 95 ASN A CA 1
ATOM 760 C C . ASN A 1 95 ? 15.563 11.553 -2.711 1.00 78.19 95 ASN A C 1
ATOM 762 O O . ASN A 1 95 ? 15.846 10.794 -3.647 1.00 78.19 95 ASN A O 1
ATOM 766 N N . GLU A 1 96 ? 15.354 12.858 -2.879 1.00 82.88 96 GLU A N 1
ATOM 767 C CA . GLU A 1 96 ? 15.383 13.545 -4.171 1.00 82.88 96 GLU A CA 1
ATOM 768 C C . GLU A 1 96 ? 16.696 13.300 -4.915 1.00 82.88 96 GLU A C 1
ATOM 770 O O . GLU A 1 96 ? 16.679 13.068 -6.121 1.00 82.88 96 GLU A O 1
ATOM 775 N N . LYS 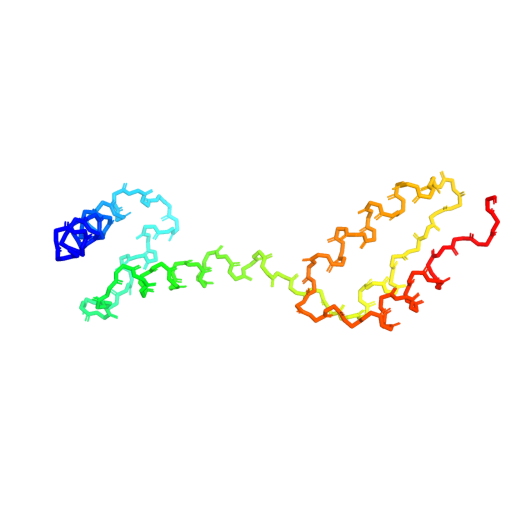A 1 97 ? 17.827 13.230 -4.198 1.00 85.75 97 LYS A N 1
ATOM 776 C CA . LYS A 1 97 ? 19.144 12.977 -4.802 1.00 85.75 97 LYS A CA 1
ATOM 777 C C . LYS A 1 97 ? 19.222 11.593 -5.444 1.00 85.75 97 LYS A C 1
ATOM 779 O O . LYS A 1 97 ? 19.715 11.459 -6.560 1.00 85.75 97 LYS A O 1
ATOM 784 N N . ILE A 1 98 ? 18.705 10.567 -4.764 1.00 84.94 98 ILE A N 1
ATOM 785 C CA . ILE A 1 98 ? 18.666 9.191 -5.290 1.00 84.94 98 ILE A CA 1
ATOM 786 C C . ILE A 1 98 ? 17.698 9.111 -6.473 1.00 84.94 98 ILE A C 1
ATOM 788 O O . ILE A 1 98 ? 18.001 8.475 -7.480 1.00 84.94 98 ILE A O 1
ATOM 792 N N . THR A 1 99 ? 16.562 9.802 -6.374 1.00 88.19 99 THR A N 1
ATOM 793 C CA . THR A 1 99 ? 15.555 9.853 -7.440 1.00 88.19 99 THR A CA 1
ATOM 794 C C . THR A 1 99 ? 16.112 10.520 -8.698 1.00 88.19 99 THR A C 1
ATOM 796 O O . THR A 1 99 ? 15.963 9.980 -9.792 1.00 88.19 99 THR A O 1
ATOM 799 N N . MET A 1 100 ? 16.798 11.657 -8.555 1.00 89.38 100 MET A N 1
ATOM 800 C CA . MET A 1 100 ? 17.453 12.344 -9.668 1.00 89.38 100 MET A CA 1
ATOM 801 C C . MET A 1 100 ? 18.563 11.494 -10.283 1.00 89.38 100 MET A C 1
ATOM 803 O O . MET A 1 100 ? 18.627 11.383 -11.503 1.00 89.38 100 MET A O 1
ATOM 807 N N . ALA A 1 101 ? 19.403 10.855 -9.464 1.00 90.12 101 ALA A N 1
ATOM 808 C CA . ALA A 1 101 ? 20.462 9.978 -9.960 1.00 90.12 101 ALA A CA 1
ATOM 809 C C . ALA A 1 101 ? 19.901 8.791 -10.764 1.00 90.12 101 ALA A C 1
ATOM 811 O O . ALA A 1 101 ? 20.403 8.486 -11.845 1.00 90.12 101 ALA A O 1
ATOM 812 N N . ALA A 1 102 ? 18.834 8.152 -10.273 1.00 90.44 102 ALA A N 1
ATOM 813 C CA . ALA A 1 102 ? 18.175 7.058 -10.980 1.00 90.44 102 ALA A CA 1
ATOM 814 C C . ALA A 1 102 ? 17.516 7.525 -12.287 1.00 90.44 102 ALA A C 1
ATOM 816 O O . ALA A 1 102 ? 17.637 6.842 -13.300 1.00 90.44 102 ALA A O 1
ATOM 817 N N . LEU A 1 103 ? 16.876 8.702 -12.284 1.00 91.00 103 LEU A N 1
ATOM 818 C CA . LEU A 1 103 ? 16.255 9.280 -13.475 1.00 91.00 103 LEU A CA 1
ATOM 819 C C . LEU A 1 103 ? 17.299 9.582 -14.555 1.00 91.00 103 LEU A C 1
ATOM 821 O O . LEU A 1 103 ? 17.138 9.146 -15.692 1.00 91.00 103 LEU A O 1
ATOM 825 N N . LEU A 1 104 ? 18.377 10.285 -14.194 1.00 90.56 104 LEU A N 1
ATOM 826 C CA . LEU A 1 104 ? 19.448 10.668 -15.119 1.00 90.56 104 LEU A CA 1
ATOM 827 C C . LEU A 1 104 ? 20.179 9.450 -15.690 1.00 90.56 104 LEU A C 1
ATOM 829 O O . LEU A 1 104 ? 20.510 9.436 -16.868 1.00 90.56 104 LEU A O 1
ATOM 833 N N . GLY A 1 105 ? 20.395 8.412 -14.878 1.00 90.81 105 GLY A N 1
ATOM 834 C CA . GLY A 1 105 ? 20.993 7.163 -15.346 1.00 90.81 105 GLY A CA 1
ATOM 835 C C . GLY A 1 105 ? 20.028 6.252 -16.110 1.00 90.81 105 GLY A C 1
ATOM 836 O O . GLY A 1 105 ? 20.469 5.232 -16.641 1.00 90.81 105 GLY A O 1
ATOM 837 N N . GLY A 1 106 ? 18.722 6.536 -16.091 1.00 88.38 106 GLY A N 1
ATOM 838 C CA . GLY A 1 106 ? 17.674 5.702 -16.682 1.00 88.38 106 GLY A CA 1
ATOM 839 C C . GLY A 1 106 ? 17.161 6.176 -18.039 1.00 88.38 106 GLY A C 1
ATOM 840 O O . GLY A 1 106 ? 16.635 5.362 -18.792 1.00 88.38 106 GLY A O 1
ATOM 841 N N . VAL A 1 107 ? 17.330 7.459 -18.362 1.00 92.56 107 VAL A N 1
ATOM 842 C CA . VAL A 1 107 ? 16.954 8.033 -19.662 1.00 92.56 107 VAL A CA 1
ATOM 843 C C . VAL A 1 107 ? 17.915 7.543 -20.744 1.00 92.56 107 VAL A C 1
ATOM 845 O O . VAL A 1 107 ? 19.132 7.552 -20.557 1.00 92.56 107 VAL A O 1
ATOM 848 N N . TRP A 1 108 ? 17.364 7.112 -21.878 1.00 79.88 108 TRP A N 1
ATOM 849 C CA . TRP A 1 108 ? 18.162 6.673 -23.018 1.00 79.88 108 TRP A CA 1
ATOM 850 C C . TRP A 1 108 ? 18.858 7.889 -23.652 1.00 79.88 108 TRP A C 1
ATOM 852 O O . TRP A 1 108 ? 18.195 8.904 -23.896 1.00 79.88 108 TRP A O 1
ATOM 862 N N . PRO A 1 109 ? 20.182 7.853 -23.904 1.00 69.62 109 PRO A N 1
ATOM 863 C CA . PRO A 1 109 ? 20.862 8.983 -24.511 1.00 69.62 109 PRO A CA 1
ATOM 864 C C . PRO A 1 109 ? 20.383 9.156 -25.957 1.00 69.62 109 PRO A C 1
ATOM 866 O O . PRO A 1 109 ? 20.702 8.334 -26.810 1.00 69.62 109 PRO A O 1
ATOM 869 N N . ARG A 1 110 ? 19.712 10.287 -26.214 1.00 59.16 110 ARG A N 1
ATOM 870 C CA . ARG A 1 110 ? 19.191 10.771 -27.510 1.00 59.16 110 ARG A CA 1
ATOM 871 C C . ARG A 1 110 ? 17.819 10.212 -27.903 1.00 59.16 110 ARG A C 1
ATOM 873 O O . ARG A 1 110 ? 17.708 9.212 -28.600 1.00 59.16 110 ARG A O 1
ATOM 880 N N . SER A 1 111 ? 16.793 10.964 -27.514 1.00 53.97 111 SER A N 1
ATOM 881 C CA . SER A 1 111 ? 15.657 11.291 -28.386 1.00 53.97 111 SER A CA 1
ATOM 882 C C . SER A 1 111 ? 15.891 12.664 -29.001 1.00 53.97 111 SER A C 1
ATOM 884 O O . SER A 1 111 ? 16.332 13.537 -28.216 1.00 53.97 111 SER A O 1
#

Sequence (111 aa):
MEARLTAMEQQREVACRAFPLTLKGLARVWFGSLTPRSIDSFGELACLFLTQFMASRRRRGPKASLFTIKQGEDESLKAYLSRFNKERMTMDDQNEKITMAALLGGVWPRS

Secondary structure (DSSP, 8-state):
-HHHHHHHHHHHHHHHHHHHHH--THHHHHHHHSPTT----HHHHHHHHHHHHHTTT-----GGGGGG----TT--HHHHHHHHHHHHTT-S---HHHHHHHHHHHS-S--

Organism: Juglans regia (NCBI:txid51240)

Solvent-accessible surface area (backbone atoms only — not comparable to full-atom values): 6712 Å² total; per-residue (Å²): 114,66,76,60,52,54,53,53,50,52,52,45,53,53,46,52,72,46,48,72,76,74,44,58,71,70,56,37,56,52,61,72,67,53,64,86,91,74,64,94,43,56,68,55,49,49,53,51,50,43,50,73,71,39,49,76,76,59,63,57,54,58,83,70,54,54,61,71,48,58,40,50,95,90,49,52,69,69,60,39,53,51,54,51,50,58,57,55,73,40,43,94,72,83,50,59,69,60,52,50,52,24,50,66,75,14,55,59,91,81,129

Radius of gyration: 22.15 Å; Cα contacts (8 Å, |Δi|>4): 60; chains: 1; bounding box: 44×37×53 Å